Protein AF-A0A915HGI7-F1 (afdb_monomer_lite)

pLDDT: mean 78.67, std 19.76, range [30.64, 96.06]

Radius of gyration: 21.3 Å; chains: 1; bounding box: 48×58×51 Å

InterPro domains:
  IPR001873 Epithelial sodium channel [PF00858] (48-175)
  IPR001873 Epithelial sodium channel [PR01078] (75-86)
  IPR001873 Epithelial sodium channel [PR01078] (90-106)
  IPR001873 Epithelial sodium channel [PR01078] (120-138)
  IPR001873 Epithelial sodium channel [PR01078] (144-162)
  IPR001873 Epithelial sodium channel [PTHR11690] (51-175)

Structure (mmCIF, N/CA/C/O backbone):
data_AF-A0A915HGI7-F1
#
_entry.id   AF-A0A915HGI7-F1
#
loop_
_atom_site.group_PDB
_atom_site.id
_atom_site.type_symbol
_atom_site.label_atom_id
_atom_site.label_alt_id
_atom_site.label_comp_id
_atom_site.label_asym_id
_atom_site.label_entity_id
_atom_site.label_seq_id
_atom_site.pdbx_PDB_ins_code
_atom_site.Cartn_x
_atom_site.Cartn_y
_atom_site.Cartn_z
_atom_site.occupancy
_atom_site.B_iso_or_equiv
_atom_site.auth_seq_id
_atom_site.auth_comp_id
_atom_site.auth_asym_id
_atom_site.auth_atom_id
_atom_site.pdbx_PDB_model_num
ATOM 1 N N . MET A 1 1 ? -18.398 -41.922 0.475 1.00 33.34 1 MET A N 1
ATOM 2 C CA . MET A 1 1 ? -18.971 -42.482 1.714 1.00 33.34 1 MET A CA 1
ATOM 3 C C . MET A 1 1 ? -18.167 -41.907 2.868 1.00 33.34 1 MET A C 1
ATOM 5 O O . MET A 1 1 ? -17.116 -42.430 3.194 1.00 33.34 1 MET A O 1
ATOM 9 N N . PHE A 1 2 ? -18.605 -40.757 3.376 1.00 31.16 2 PHE A N 1
ATOM 10 C CA . PHE A 1 2 ? -18.100 -40.127 4.597 1.00 31.16 2 PHE A CA 1
ATOM 11 C C . PHE A 1 2 ? -19.274 -40.114 5.582 1.00 31.16 2 PHE A C 1
ATOM 13 O O . PHE A 1 2 ? -20.405 -39.899 5.130 1.00 31.16 2 PHE A O 1
ATOM 20 N N . PRO A 1 3 ? -19.068 -40.428 6.869 1.00 32.12 3 PRO A N 1
ATOM 21 C CA . PRO A 1 3 ? -20.172 -40.569 7.800 1.00 32.12 3 PRO A CA 1
ATOM 22 C C . PRO A 1 3 ? -20.743 -39.192 8.149 1.00 32.12 3 PRO A C 1
ATOM 24 O O . PRO A 1 3 ? -20.013 -38.258 8.466 1.00 32.12 3 PRO A O 1
ATOM 27 N N . SER A 1 4 ? -22.069 -39.097 8.071 1.00 30.64 4 SER A N 1
ATOM 28 C CA . SER A 1 4 ? -22.864 -38.012 8.636 1.00 30.64 4 SER A CA 1
ATOM 29 C C . SER A 1 4 ? -23.003 -38.257 10.137 1.00 30.64 4 SER A C 1
ATOM 31 O O . SER A 1 4 ? -23.626 -39.234 10.554 1.00 30.64 4 SER A O 1
ATOM 33 N N . THR A 1 5 ? -22.418 -37.380 10.944 1.00 32.59 5 THR A N 1
ATOM 34 C CA . THR A 1 5 ? -22.819 -37.177 12.338 1.00 32.59 5 THR A CA 1
ATOM 35 C C . THR A 1 5 ? -23.374 -35.767 12.440 1.00 32.59 5 THR A C 1
ATOM 37 O O . THR A 1 5 ? -22.635 -34.795 12.294 1.00 32.59 5 THR A O 1
ATOM 40 N N . ALA A 1 6 ? -24.688 -35.671 12.637 1.00 31.48 6 ALA A N 1
ATOM 41 C CA . ALA A 1 6 ? -25.374 -34.427 12.939 1.00 31.48 6 ALA A CA 1
ATOM 42 C C . ALA A 1 6 ? -24.855 -33.884 14.278 1.00 31.48 6 ALA A C 1
ATOM 44 O O . ALA A 1 6 ? -24.960 -34.557 15.302 1.00 31.48 6 ALA A O 1
ATOM 45 N N . VAL A 1 7 ? -24.280 -32.683 14.252 1.00 35.81 7 VAL A N 1
ATOM 46 C CA . VAL A 1 7 ? -24.006 -31.889 15.451 1.00 35.81 7 VAL A CA 1
ATOM 47 C C . VAL A 1 7 ? -25.157 -30.900 15.568 1.00 35.81 7 VAL A C 1
ATOM 49 O O . VAL A 1 7 ? -25.410 -30.127 14.644 1.00 35.81 7 VAL A O 1
ATOM 52 N N . GLU A 1 8 ? -25.897 -30.990 16.670 1.00 33.72 8 GLU A N 1
ATOM 53 C CA . GLU A 1 8 ? -26.970 -30.064 17.024 1.00 33.72 8 GLU A CA 1
ATOM 54 C C . GLU A 1 8 ? -26.457 -28.620 16.978 1.00 33.72 8 GLU A C 1
ATOM 56 O O . GLU A 1 8 ? -25.427 -28.281 17.563 1.00 33.72 8 GLU A O 1
ATOM 61 N N . GLY A 1 9 ? -27.178 -27.773 16.242 1.00 33.94 9 GLY A N 1
ATOM 62 C CA . GLY A 1 9 ? -26.876 -26.357 16.118 1.00 33.94 9 GLY A CA 1
ATOM 63 C C . GLY A 1 9 ? -27.063 -25.652 17.454 1.00 33.94 9 GLY A C 1
ATOM 64 O O . GLY A 1 9 ? -28.187 -25.370 17.861 1.00 33.94 9 GLY A O 1
ATOM 65 N N . LYS A 1 10 ? -25.951 -25.331 18.111 1.00 32.53 10 LYS A N 1
ATOM 66 C CA . LYS A 1 10 ? -25.910 -24.307 19.148 1.00 32.53 10 LYS A CA 1
ATOM 67 C C . LYS A 1 10 ? -25.678 -22.974 18.440 1.00 32.53 10 LYS A C 1
ATOM 69 O O . LYS A 1 10 ? -24.650 -22.793 17.790 1.00 32.53 10 LYS A O 1
ATOM 74 N N . SER A 1 11 ? -26.654 -22.071 18.499 1.00 32.75 11 SER A N 1
ATOM 75 C CA . SER A 1 11 ? -26.486 -20.698 18.032 1.00 32.75 11 SER A CA 1
ATOM 76 C C . SER A 1 11 ? -25.331 -20.058 18.798 1.00 32.75 11 SER A C 1
ATOM 78 O O . SER A 1 11 ? -25.431 -19.834 20.001 1.00 32.75 11 SER A O 1
ATOM 80 N N . LEU A 1 12 ? -24.238 -19.750 18.104 1.00 34.69 12 LEU A N 1
ATOM 81 C CA . LEU A 1 12 ? -23.117 -18.954 18.617 1.00 34.69 12 LEU A CA 1
ATOM 82 C C . LEU A 1 12 ? -23.489 -17.457 18.691 1.00 34.69 12 LEU A C 1
ATOM 84 O O . LEU A 1 12 ? -22.714 -16.600 18.288 1.00 34.69 12 LEU A O 1
ATOM 88 N N . LEU A 1 13 ? -24.706 -17.148 19.148 1.00 40.31 13 LEU A N 1
ATOM 89 C CA . LEU A 1 13 ? -25.205 -15.781 19.332 1.00 40.31 13 LEU A CA 1
ATOM 90 C C . LEU A 1 13 ? -25.264 -15.352 20.805 1.00 40.31 13 LEU A C 1
ATOM 92 O O . LEU A 1 13 ? -25.665 -14.226 21.070 1.00 40.31 13 LEU A O 1
ATOM 96 N N . ASP A 1 14 ? -24.816 -16.194 21.742 1.00 34.31 14 ASP A N 1
ATOM 97 C CA . ASP A 1 14 ? -24.954 -15.927 23.182 1.00 34.31 14 ASP A CA 1
ATOM 98 C C . ASP A 1 14 ? -23.631 -15.957 23.973 1.00 34.31 14 ASP A C 1
ATOM 100 O O . ASP A 1 14 ? -23.668 -15.976 25.200 1.00 34.31 14 ASP A O 1
ATOM 104 N N . ASP A 1 15 ? -22.465 -15.912 23.316 1.00 31.64 15 ASP A N 1
ATOM 105 C CA . ASP A 1 15 ? -21.172 -15.852 24.015 1.00 31.64 15 ASP A CA 1
ATOM 106 C C . ASP A 1 15 ? -20.488 -14.480 23.813 1.00 31.64 15 ASP A C 1
ATOM 108 O O . ASP A 1 15 ? -19.810 -14.212 22.826 1.00 31.64 15 ASP A O 1
ATOM 112 N N . GLU A 1 16 ? -20.738 -13.595 24.784 1.00 35.09 16 GLU A N 1
ATOM 113 C CA . GLU A 1 16 ? -19.860 -12.523 25.291 1.00 35.09 16 GLU A CA 1
ATOM 114 C C . GLU A 1 16 ? -19.071 -11.632 24.301 1.00 35.09 16 GLU A C 1
ATOM 116 O O . GLU A 1 16 ? -17.884 -11.370 24.493 1.00 35.09 16 GLU A O 1
ATOM 121 N N . ILE A 1 17 ? -19.744 -10.999 23.337 1.00 34.91 17 ILE A N 1
ATOM 122 C CA . ILE A 1 17 ? -19.340 -9.650 22.894 1.00 34.91 17 ILE A CA 1
ATOM 123 C C . ILE A 1 17 ? -20.422 -8.685 23.362 1.00 34.91 17 ILE A C 1
ATOM 125 O O . ILE A 1 17 ? -21.506 -8.574 22.790 1.00 34.91 17 ILE A O 1
ATOM 129 N N . GLY A 1 18 ? -20.152 -8.035 24.492 1.00 31.02 18 GLY A N 1
ATOM 130 C CA . GLY A 1 18 ? -21.080 -7.131 25.148 1.00 31.02 18 GLY A CA 1
ATOM 131 C C . GLY A 1 18 ? -21.454 -5.931 24.278 1.00 31.02 18 GLY A C 1
ATOM 132 O O . GLY A 1 18 ? -20.799 -4.898 24.331 1.00 31.02 18 GLY A O 1
ATOM 133 N N . PHE A 1 19 ? -22.612 -6.007 23.620 1.00 37.03 19 PHE A N 1
ATOM 134 C CA . PHE A 1 19 ? -23.400 -4.828 23.228 1.00 37.03 19 PHE A CA 1
ATOM 135 C C . PHE A 1 19 ? -23.956 -4.064 24.451 1.00 37.03 19 PHE A C 1
ATOM 137 O O . PHE A 1 19 ? -24.513 -2.972 24.334 1.00 37.03 19 PHE A O 1
ATOM 144 N N . ALA A 1 20 ? -23.774 -4.601 25.662 1.00 33.81 20 ALA A N 1
ATOM 145 C CA . ALA A 1 20 ? -24.171 -3.991 26.923 1.00 33.81 20 ALA A CA 1
ATOM 146 C C . ALA A 1 20 ? -23.139 -2.964 27.426 1.00 33.81 20 ALA A C 1
ATOM 148 O O . ALA A 1 20 ? -22.499 -3.171 28.455 1.00 33.81 20 ALA A O 1
ATOM 149 N N . LYS A 1 21 ? -22.985 -1.860 26.687 1.00 41.94 21 LYS A N 1
ATOM 150 C CA . LYS A 1 21 ? -22.637 -0.508 27.174 1.00 41.94 21 LYS A CA 1
ATOM 151 C C . LYS A 1 21 ? -22.482 0.411 25.962 1.00 41.94 21 LYS A C 1
ATOM 153 O O . LYS A 1 21 ? -21.380 0.843 25.632 1.00 41.94 21 LYS A O 1
ATOM 158 N N . LEU A 1 22 ? -23.603 0.759 25.325 1.00 43.03 22 LEU A N 1
ATOM 159 C CA . LEU A 1 22 ? -23.618 2.016 24.580 1.00 43.03 22 LEU A CA 1
ATOM 160 C C . LEU A 1 22 ? -23.187 3.133 25.552 1.00 43.03 22 LEU A C 1
ATOM 162 O O . LEU A 1 22 ? -23.681 3.169 26.688 1.00 43.03 22 LEU A O 1
ATOM 166 N N . PRO A 1 23 ? -22.245 4.010 25.169 1.00 53.62 23 PRO A N 1
ATOM 167 C CA . PRO A 1 23 ? -21.880 5.147 25.999 1.00 53.62 23 PRO A CA 1
ATOM 168 C C . PRO A 1 23 ? -23.127 6.001 26.266 1.00 53.62 23 PRO A C 1
ATOM 170 O O . PRO A 1 23 ? -23.910 6.289 25.365 1.00 53.62 23 PRO A O 1
ATOM 173 N N . THR A 1 24 ? -23.345 6.381 27.527 1.00 55.84 24 THR A N 1
ATOM 174 C CA . THR A 1 24 ? -24.435 7.284 27.913 1.00 55.84 24 THR A CA 1
ATOM 175 C C . THR A 1 24 ? -24.294 8.621 27.179 1.00 55.84 24 THR A C 1
ATOM 177 O O . THR A 1 24 ? -23.173 9.067 26.939 1.00 55.84 24 THR A O 1
ATOM 180 N N . ALA A 1 25 ? -25.409 9.298 26.879 1.00 54.16 25 ALA A N 1
ATOM 181 C CA . ALA A 1 25 ? -25.425 10.584 26.160 1.00 54.16 25 ALA A CA 1
ATOM 182 C C . ALA A 1 25 ? -24.471 11.647 26.756 1.00 54.16 25 ALA A C 1
ATOM 184 O O . ALA A 1 25 ? -23.897 12.460 26.036 1.00 54.16 25 ALA A O 1
ATOM 185 N N . GLU A 1 26 ? -24.239 11.593 28.069 1.00 52.41 26 GLU A N 1
ATOM 186 C CA . GLU A 1 26 ? -23.288 12.442 28.795 1.00 52.41 26 GLU A CA 1
ATOM 187 C C . GLU A 1 26 ? -21.814 12.127 28.458 1.00 52.41 26 GLU A C 1
ATOM 189 O O . GLU A 1 26 ? -21.014 13.035 28.252 1.00 52.41 26 GLU A O 1
ATOM 194 N N . LYS A 1 27 ? -21.458 10.842 28.308 1.00 58.19 27 LYS A N 1
ATOM 195 C CA . LYS A 1 27 ? -20.116 10.398 27.881 1.00 58.19 27 LYS A CA 1
ATOM 196 C C . LYS A 1 27 ? -19.859 10.652 26.395 1.00 58.19 27 LYS A C 1
ATOM 198 O O . LYS A 1 27 ? -18.717 10.889 26.019 1.00 58.19 27 LYS A O 1
ATOM 203 N N . LEU A 1 28 ? -20.906 10.625 25.572 1.00 55.38 28 LEU A N 1
ATOM 204 C CA . LEU A 1 28 ? -20.846 10.990 24.154 1.00 55.38 28 LEU A CA 1
ATOM 205 C C . LEU A 1 28 ? -20.591 12.492 23.968 1.00 55.38 28 LEU A C 1
ATOM 207 O O . LEU A 1 28 ? -19.722 12.867 23.186 1.00 55.38 28 LEU A O 1
ATOM 211 N N . GLY A 1 29 ? -21.240 13.339 24.776 1.00 58.25 29 GLY A N 1
ATOM 212 C CA . GLY A 1 29 ? -20.978 14.782 24.785 1.00 58.25 29 GLY A CA 1
ATOM 213 C C . GLY A 1 29 ? -19.533 15.140 25.165 1.00 58.25 29 GLY A C 1
ATOM 214 O O . GLY A 1 29 ? -18.967 16.077 24.611 1.00 58.25 29 GLY A O 1
ATOM 215 N N . MET A 1 30 ? -18.888 14.360 26.042 1.00 57.31 30 MET A N 1
ATOM 216 C CA . MET A 1 30 ? -17.461 14.525 26.372 1.00 57.31 30 MET A CA 1
ATOM 217 C C . MET A 1 30 ? -16.505 14.101 25.243 1.00 57.31 30 MET A C 1
ATOM 219 O O . MET A 1 30 ? -15.358 14.539 25.226 1.00 57.31 30 MET A O 1
ATOM 223 N N . LEU A 1 31 ? -16.964 13.256 24.315 1.00 59.44 31 LEU A N 1
ATOM 224 C CA . LEU A 1 31 ? -16.224 12.823 23.124 1.00 59.44 31 LEU A CA 1
ATOM 225 C C . LEU A 1 31 ? -16.491 13.728 21.907 1.00 59.44 31 LEU A C 1
ATOM 227 O O . LEU A 1 31 ? -16.013 13.425 20.817 1.00 59.44 31 LEU A O 1
ATOM 231 N N . GLY A 1 32 ? -17.248 14.821 22.077 1.00 61.91 32 GLY A N 1
ATOM 232 C CA . GLY A 1 32 ? -17.626 15.732 20.993 1.00 61.91 32 GLY A CA 1
ATOM 233 C C . GLY A 1 32 ? -18.710 15.185 20.062 1.00 61.91 32 GLY A C 1
ATOM 234 O O . GLY A 1 32 ? -18.911 15.742 18.988 1.00 61.91 32 GLY A O 1
ATOM 235 N N . VAL A 1 33 ? -19.401 14.110 20.458 1.00 64.69 33 VAL A N 1
ATOM 236 C CA . VAL A 1 33 ? -20.461 13.505 19.645 1.00 64.69 33 VAL A CA 1
ATOM 237 C C . VAL A 1 33 ? -21.760 14.287 19.824 1.00 64.69 33 VAL A C 1
ATOM 239 O O . VAL A 1 33 ? -22.249 14.427 20.950 1.00 64.69 33 VAL A O 1
ATOM 242 N N . ASP A 1 34 ? -22.321 14.789 18.722 1.00 65.94 34 ASP A N 1
ATOM 243 C CA . ASP A 1 34 ? -23.593 15.517 18.727 1.00 65.94 34 ASP A CA 1
ATOM 244 C C . ASP A 1 34 ? -24.733 14.577 19.165 1.00 65.94 34 ASP A C 1
ATOM 246 O O . ASP A 1 34 ? -24.950 13.509 18.593 1.00 65.94 34 ASP A O 1
ATOM 250 N N . GLN A 1 35 ? -25.471 14.952 20.211 1.00 66.38 35 GLN A N 1
ATOM 251 C CA . GLN A 1 35 ? -26.565 14.129 20.734 1.00 66.38 35 GLN A CA 1
ATOM 252 C C . GLN A 1 35 ? -27.733 14.018 19.748 1.00 66.38 35 GLN A C 1
ATOM 254 O O . GLN A 1 35 ? -28.471 13.031 19.795 1.00 66.38 35 GLN A O 1
ATOM 259 N N . ASP A 1 36 ? -27.892 14.984 18.840 1.00 65.50 36 ASP A N 1
ATOM 260 C CA . ASP A 1 36 ? -28.881 14.896 17.769 1.00 65.50 36 ASP A CA 1
ATOM 261 C C . ASP A 1 36 ? -28.447 13.933 16.655 1.00 65.50 36 ASP A C 1
ATOM 263 O O . ASP A 1 36 ? -29.312 13.317 16.027 1.00 65.50 36 ASP A O 1
ATOM 267 N N . ALA A 1 37 ? -27.140 13.681 16.506 1.00 61.94 37 ALA A N 1
ATOM 268 C CA . ALA A 1 37 ? -26.614 12.645 15.620 1.00 61.94 37 ALA A CA 1
ATOM 269 C C . ALA A 1 37 ? -26.954 11.224 16.102 1.00 61.94 37 ALA A C 1
ATOM 271 O O . ALA A 1 37 ? -27.031 10.309 15.296 1.00 61.94 37 ALA A O 1
ATOM 272 N N . LEU A 1 38 ? -27.270 11.014 17.387 1.00 66.62 38 LEU A N 1
ATOM 273 C CA . LEU A 1 38 ? -27.674 9.697 17.911 1.00 66.62 38 LEU A CA 1
ATOM 274 C C . LEU A 1 38 ? -29.000 9.183 17.313 1.00 66.62 38 LEU A C 1
ATOM 276 O O . LEU A 1 38 ? -29.298 7.992 17.389 1.00 66.62 38 LEU A O 1
ATOM 280 N N . LYS A 1 39 ? -29.815 10.078 16.740 1.00 74.38 39 LYS A N 1
ATOM 281 C CA . LYS A 1 39 ? -31.097 9.737 16.100 1.00 74.38 39 LYS A CA 1
ATOM 282 C C . LYS A 1 39 ? -30.930 9.280 14.649 1.00 74.38 39 LYS A C 1
ATOM 284 O O . LYS A 1 39 ? -31.866 8.699 14.103 1.00 74.38 39 LYS A O 1
ATOM 289 N N . ASP A 1 40 ? -29.768 9.528 14.048 1.00 77.38 40 ASP A N 1
ATOM 290 C CA . ASP A 1 40 ? -29.433 9.160 12.676 1.00 77.38 40 ASP A CA 1
ATOM 291 C C . ASP A 1 40 ? -28.143 8.319 12.672 1.00 77.38 40 ASP A C 1
ATOM 293 O O . ASP A 1 40 ? -27.060 8.852 12.920 1.00 77.38 40 ASP A O 1
ATOM 297 N N . PRO A 1 41 ? -28.221 7.010 12.372 1.00 71.38 41 PRO A N 1
ATOM 298 C CA . PRO A 1 41 ? -27.052 6.137 12.337 1.00 71.38 41 PRO A CA 1
ATOM 299 C C . PRO A 1 41 ? -25.904 6.666 11.467 1.00 71.38 41 PRO A C 1
ATOM 301 O O . PRO A 1 41 ? -24.751 6.443 11.817 1.00 71.38 41 PRO A O 1
ATOM 304 N N . MET A 1 42 ? -26.207 7.388 10.381 1.00 71.06 42 MET A N 1
ATOM 305 C CA . MET A 1 42 ? -25.203 7.949 9.473 1.00 71.06 42 MET A CA 1
ATOM 306 C C . MET A 1 42 ? -24.512 9.186 10.065 1.00 71.06 42 MET A C 1
ATOM 308 O O . MET A 1 42 ? -23.303 9.352 9.932 1.00 71.06 42 MET A O 1
ATOM 312 N N . ALA A 1 43 ? -25.261 10.043 10.763 1.00 78.31 43 ALA A N 1
ATOM 313 C CA . ALA A 1 43 ? -24.686 11.191 11.464 1.00 78.31 43 ALA A CA 1
ATOM 314 C C . ALA A 1 43 ? -23.853 10.750 12.681 1.00 78.31 43 ALA A C 1
ATOM 316 O O . ALA A 1 43 ? -22.851 11.376 13.037 1.00 78.31 43 ALA A O 1
ATOM 317 N N . LEU A 1 44 ? -24.262 9.660 13.337 1.00 76.38 44 LEU A N 1
ATOM 318 C CA . LEU A 1 44 ? -23.524 9.087 14.455 1.00 76.38 44 LEU A CA 1
ATOM 319 C C . LEU A 1 44 ? -22.175 8.521 14.002 1.00 76.38 44 LEU A C 1
ATOM 321 O O . LEU A 1 44 ? -21.160 8.818 14.633 1.00 76.38 44 LEU A O 1
ATOM 325 N N . THR A 1 45 ? -22.140 7.740 12.914 1.00 73.12 45 THR A N 1
ATOM 326 C CA . THR A 1 45 ? -20.882 7.188 12.383 1.00 73.12 45 THR A CA 1
ATOM 327 C C . THR A 1 45 ? -19.939 8.296 11.933 1.00 73.12 45 THR A C 1
ATOM 329 O O . THR A 1 45 ? -18.761 8.244 12.286 1.00 73.12 45 THR A O 1
ATOM 332 N N . SER A 1 46 ? -20.441 9.341 11.261 1.00 77.19 46 SER A N 1
ATOM 333 C CA . SER A 1 46 ? -19.613 10.483 10.854 1.00 77.19 46 SER A CA 1
ATOM 334 C C . SER A 1 46 ? -19.038 11.236 12.056 1.00 77.19 46 SER A C 1
ATOM 336 O O . SER A 1 46 ? -17.846 11.521 12.099 1.00 77.19 46 SER A O 1
ATOM 338 N N . SER A 1 47 ? -19.848 11.486 13.087 1.00 78.94 47 SER A N 1
ATOM 339 C CA . SER A 1 47 ? -19.380 12.169 14.295 1.00 78.94 47 SER A CA 1
ATOM 340 C C . SER A 1 47 ? -18.332 11.349 15.063 1.00 78.94 47 SER A C 1
ATOM 342 O O . SER A 1 47 ? -17.343 11.900 15.545 1.00 78.94 47 SER A O 1
ATOM 344 N N . MET A 1 48 ? -18.496 10.024 15.140 1.00 77.56 48 MET A N 1
ATOM 345 C CA . MET A 1 48 ? -17.497 9.138 15.748 1.00 77.56 48 MET A CA 1
ATOM 346 C C . MET A 1 48 ? -16.195 9.088 14.935 1.00 77.56 48 MET A C 1
ATOM 348 O O . MET A 1 48 ? -15.113 9.070 15.528 1.00 77.56 48 MET A O 1
ATOM 352 N N . GLN A 1 49 ? -16.292 9.102 13.601 1.00 78.88 49 GLN A N 1
ATOM 353 C CA . GLN A 1 49 ? -15.148 9.178 12.691 1.00 78.88 49 GLN A CA 1
ATOM 354 C C . GLN A 1 49 ? -14.325 10.447 12.953 1.00 78.88 49 GLN A C 1
ATOM 356 O O . GLN A 1 49 ? -13.105 10.371 13.116 1.00 78.88 49 GLN A O 1
ATOM 361 N N . ASP A 1 50 ? -14.993 11.598 13.055 1.00 80.38 50 ASP A N 1
ATOM 362 C CA . ASP A 1 50 ? -14.348 12.895 13.259 1.00 80.38 50 ASP A CA 1
ATOM 363 C C . ASP A 1 50 ? -13.604 12.941 14.599 1.00 80.38 50 ASP A C 1
ATOM 365 O O . ASP A 1 50 ? -12.413 13.272 14.641 1.00 80.38 50 ASP A O 1
ATOM 369 N N . SER A 1 51 ? -14.253 12.521 15.688 1.00 82.31 51 SER A N 1
ATOM 370 C CA . SER A 1 51 ? -13.626 12.469 17.013 1.00 82.31 51 SER A CA 1
ATOM 371 C C . SER A 1 51 ? -12.432 11.512 17.060 1.00 82.31 51 SER A C 1
ATOM 373 O O . SER A 1 51 ? -11.394 11.843 17.641 1.00 82.31 51 SER A O 1
ATOM 375 N N . LEU A 1 52 ? -12.539 10.338 16.428 1.00 81.44 52 LEU A N 1
ATOM 376 C CA . LEU A 1 52 ? -11.430 9.387 16.347 1.00 81.44 52 LEU A CA 1
ATOM 377 C C . LEU A 1 52 ? -10.256 9.969 15.552 1.00 81.44 52 LEU A C 1
ATOM 379 O O . LEU A 1 52 ? -9.107 9.859 15.986 1.00 81.44 52 LEU A O 1
ATOM 383 N N . SER A 1 53 ? -10.541 10.633 14.431 1.00 81.12 53 SER A N 1
ATOM 384 C CA . SER A 1 53 ? -9.522 11.262 13.589 1.00 81.12 53 SER A CA 1
ATOM 385 C C . SER A 1 53 ? -8.737 12.335 14.348 1.00 81.12 53 SER A C 1
ATOM 387 O O . SER A 1 53 ? -7.515 12.429 14.213 1.00 81.12 53 SER A O 1
ATOM 389 N N . PHE A 1 54 ? -9.414 13.118 15.192 1.00 83.56 54 PHE A N 1
ATOM 390 C CA . PHE A 1 54 ? -8.786 14.144 16.017 1.00 83.56 54 PHE A CA 1
ATOM 391 C C . PHE A 1 54 ? -7.841 13.526 17.054 1.00 83.56 54 PHE A C 1
ATOM 393 O O . PHE A 1 54 ? -6.706 13.978 17.213 1.00 83.56 54 PHE A O 1
ATOM 400 N N . ILE A 1 55 ? -8.270 12.446 17.717 1.00 84.25 55 ILE A N 1
ATOM 401 C CA . ILE A 1 55 ? -7.431 11.724 18.682 1.00 84.25 55 ILE A CA 1
ATOM 402 C C . ILE A 1 55 ? -6.206 11.138 17.980 1.00 84.25 55 ILE A C 1
ATOM 404 O O . ILE A 1 55 ? -5.089 11.330 18.460 1.00 84.25 55 ILE A O 1
ATOM 408 N N . MET A 1 56 ? -6.388 10.478 16.832 1.00 83.62 56 MET A N 1
ATOM 409 C CA . MET A 1 56 ? -5.282 9.876 16.085 1.00 83.62 56 MET A CA 1
ATOM 410 C C . MET A 1 56 ? -4.237 10.913 15.665 1.00 83.62 56 MET A C 1
ATOM 412 O O . MET A 1 56 ? -3.047 10.644 15.781 1.00 83.62 56 MET A O 1
ATOM 416 N N . GLN A 1 57 ? -4.646 12.119 15.265 1.00 82.94 57 GLN A N 1
ATOM 417 C CA . GLN A 1 57 ? -3.716 13.201 14.912 1.00 82.94 57 GLN A CA 1
ATOM 418 C C . GLN A 1 57 ? -2.856 13.701 16.086 1.00 82.94 57 GLN A C 1
ATOM 420 O O . GLN A 1 57 ? -1.793 14.273 15.860 1.00 82.94 57 GLN A O 1
ATOM 425 N N . SER A 1 58 ? -3.292 13.488 17.331 1.00 86.44 58 SER A N 1
ATOM 426 C CA . SER A 1 58 ? -2.532 13.857 18.536 1.00 86.44 58 SER A CA 1
ATOM 427 C C . SER A 1 58 ? -1.498 12.808 18.970 1.00 86.44 58 SER A C 1
ATOM 429 O O . SER A 1 58 ? -0.706 13.063 19.879 1.00 86.44 58 SER A O 1
ATOM 431 N N . LEU A 1 59 ? -1.502 11.626 18.345 1.00 87.81 59 LEU A N 1
ATOM 432 C CA . LEU A 1 59 ? -0.612 10.519 18.683 1.00 87.81 59 LEU A CA 1
ATOM 433 C C . LEU A 1 59 ? 0.681 10.558 17.864 1.00 87.81 59 LEU A C 1
ATOM 435 O O . LEU A 1 59 ? 0.756 11.127 16.780 1.00 87.81 59 LEU A O 1
ATOM 439 N N . ASN A 1 60 ? 1.714 9.898 18.386 1.00 89.81 60 ASN A N 1
ATOM 440 C CA . ASN A 1 60 ? 3.005 9.813 17.714 1.00 89.81 60 ASN A CA 1
ATOM 441 C C . ASN A 1 60 ? 2.937 8.928 16.462 1.00 89.81 60 ASN A C 1
ATOM 443 O O . ASN A 1 60 ? 2.534 7.766 16.534 1.00 89.81 60 ASN A O 1
ATOM 447 N N . ASP A 1 61 ? 3.488 9.423 15.354 1.00 87.19 61 ASP A N 1
ATOM 448 C CA . ASP A 1 61 ? 3.547 8.716 14.068 1.00 87.19 61 ASP A CA 1
ATOM 449 C C . ASP A 1 61 ? 4.181 7.322 14.147 1.00 87.19 61 ASP A C 1
ATOM 451 O O . ASP A 1 61 ? 3.721 6.394 13.480 1.00 87.19 61 ASP A O 1
ATOM 455 N N . SER A 1 62 ? 5.216 7.145 14.976 1.00 89.12 62 SER A N 1
ATOM 456 C CA . SER A 1 62 ? 5.858 5.837 15.171 1.00 89.12 62 SER A CA 1
ATOM 457 C C . SER A 1 62 ? 4.907 4.821 15.794 1.00 89.12 62 SER A C 1
ATOM 459 O O . SER A 1 62 ? 4.892 3.669 15.375 1.00 89.12 62 SER A O 1
ATOM 461 N N . PHE A 1 63 ? 4.118 5.250 16.780 1.00 90.75 63 PHE A N 1
ATOM 462 C CA . PHE A 1 63 ? 3.162 4.385 17.461 1.00 90.75 63 PHE A CA 1
ATOM 463 C C . PHE A 1 63 ? 2.008 4.023 16.524 1.00 90.75 63 PHE A C 1
ATOM 465 O O . PHE A 1 63 ? 1.684 2.851 16.370 1.00 90.75 63 PHE A O 1
ATOM 472 N N . LEU A 1 64 ? 1.461 5.014 15.811 1.00 90.19 64 LEU A N 1
ATOM 473 C CA . LEU A 1 64 ? 0.425 4.792 14.797 1.00 90.19 64 LEU A CA 1
ATOM 474 C C . LEU A 1 64 ? 0.887 3.824 13.699 1.00 90.19 64 LEU A C 1
ATOM 476 O O . LEU A 1 64 ? 0.126 2.967 13.261 1.00 90.19 64 LEU A O 1
ATOM 480 N N . SER A 1 65 ? 2.150 3.927 13.286 1.00 91.00 65 SER A N 1
ATOM 481 C CA . SER A 1 65 ? 2.729 3.035 12.278 1.00 91.00 65 SER A CA 1
ATOM 482 C C . SER A 1 65 ? 2.884 1.589 12.765 1.00 91.00 65 SER A C 1
ATOM 484 O O . SER A 1 65 ? 2.911 0.664 11.949 1.00 91.00 65 SER A O 1
ATOM 486 N N . GLU A 1 66 ? 3.038 1.391 14.073 1.00 92.06 66 GLU A N 1
ATOM 487 C CA . GLU A 1 66 ? 3.175 0.079 14.707 1.00 92.06 66 GLU A CA 1
ATOM 488 C C . GLU A 1 66 ? 1.821 -0.614 14.869 1.00 92.06 66 GLU A C 1
ATOM 490 O O . GLU A 1 66 ? 1.709 -1.798 14.568 1.00 92.06 66 GLU A O 1
ATOM 495 N N . ILE A 1 67 ? 0.790 0.130 15.277 1.00 89.94 67 ILE A N 1
ATOM 496 C CA . ILE A 1 67 ? -0.564 -0.416 15.458 1.00 89.94 67 ILE A CA 1
ATOM 497 C C . ILE A 1 67 ? -1.361 -0.510 14.153 1.00 89.94 67 ILE A C 1
ATOM 499 O O . ILE A 1 67 ? -2.348 -1.233 14.093 1.00 89.94 67 ILE A O 1
ATOM 503 N N . GLY A 1 68 ? -0.975 0.251 13.126 1.00 90.62 68 GLY A N 1
ATOM 504 C CA . GLY A 1 68 ? -1.630 0.215 11.825 1.00 90.62 68 GLY A CA 1
ATOM 505 C C .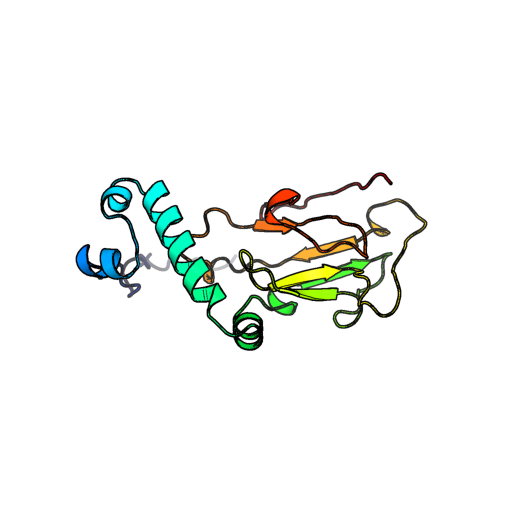 GLY A 1 68 ? -1.369 -1.089 11.073 1.00 90.62 68 GLY A C 1
ATOM 506 O O . GLY A 1 68 ? -0.454 -1.847 11.400 1.00 90.62 68 GLY A O 1
ATOM 507 N N . GLU A 1 69 ? -2.134 -1.302 10.004 1.00 92.12 69 GLU A N 1
ATOM 508 C CA . GLU A 1 69 ? -2.031 -2.502 9.173 1.00 92.12 69 GLU A CA 1
ATOM 509 C C . GLU A 1 69 ? -0.596 -2.731 8.676 1.00 92.12 69 GLU A C 1
ATOM 511 O O . GLU A 1 69 ? 0.097 -1.807 8.233 1.00 92.12 69 GLU A O 1
ATOM 516 N N . GLN A 1 70 ? -0.116 -3.968 8.779 1.00 94.06 70 GLN A N 1
ATOM 517 C CA . GLN A 1 70 ? 1.259 -4.309 8.427 1.00 94.06 70 GLN A CA 1
ATOM 518 C C . GLN A 1 70 ? 1.338 -4.844 6.999 1.00 94.06 70 GLN A C 1
ATOM 520 O O . GLN A 1 70 ? 0.479 -5.592 6.543 1.00 94.06 70 GLN A O 1
ATOM 525 N N . ARG A 1 71 ? 2.440 -4.545 6.295 1.00 94.44 71 ARG A N 1
ATOM 526 C CA . ARG A 1 71 ? 2.621 -4.921 4.878 1.00 94.44 71 ARG A CA 1
ATOM 527 C C . ARG A 1 71 ? 2.359 -6.404 4.622 1.00 94.44 71 ARG A C 1
ATOM 529 O O . ARG A 1 71 ? 1.778 -6.758 3.607 1.00 94.44 71 ARG A O 1
ATOM 536 N N . LYS A 1 72 ? 2.856 -7.263 5.517 1.00 93.19 72 LYS A N 1
ATOM 537 C CA . LYS A 1 72 ? 2.764 -8.726 5.395 1.00 93.19 72 LYS A CA 1
ATOM 538 C C . LYS A 1 72 ? 1.347 -9.258 5.615 1.00 93.19 72 LYS A C 1
ATOM 540 O O . LYS A 1 72 ? 1.070 -10.359 5.160 1.00 93.19 72 LYS A O 1
ATOM 545 N N . SER A 1 73 ? 0.513 -8.508 6.328 1.00 92.69 73 SER A N 1
ATOM 546 C CA . SER A 1 73 ? -0.880 -8.861 6.591 1.00 92.69 73 SER A CA 1
ATOM 547 C C . SER A 1 73 ? -1.771 -8.447 5.415 1.00 92.69 73 SER A C 1
ATOM 549 O O . SER A 1 73 ? -2.597 -9.248 4.985 1.00 92.69 73 SER A O 1
ATOM 551 N N . LEU A 1 74 ? -1.500 -7.279 4.813 1.00 93.94 74 LEU A N 1
ATOM 552 C CA . LEU A 1 74 ? -2.247 -6.764 3.662 1.00 93.94 74 LEU A CA 1
ATOM 553 C C . LEU A 1 74 ? -1.810 -7.353 2.313 1.00 93.94 74 LEU A C 1
ATOM 555 O O . LEU A 1 74 ? -2.648 -7.713 1.491 1.00 93.94 74 LEU A O 1
ATOM 559 N N . ILE A 1 75 ? -0.504 -7.409 2.032 1.00 95.31 75 ILE A N 1
ATOM 560 C CA . ILE A 1 75 ? 0.043 -7.835 0.733 1.00 95.31 75 ILE A CA 1
ATOM 561 C C . ILE A 1 75 ? 0.528 -9.276 0.859 1.00 95.31 75 ILE A C 1
ATOM 563 O O . ILE A 1 75 ? 1.622 -9.536 1.368 1.00 95.31 75 ILE A O 1
ATOM 567 N N . PHE A 1 76 ? -0.292 -10.202 0.366 1.00 94.38 76 PHE A N 1
ATOM 568 C CA . PHE A 1 76 ? -0.013 -11.633 0.393 1.00 94.38 76 PHE A CA 1
ATOM 569 C C . PHE A 1 76 ? 1.003 -12.041 -0.680 1.00 94.38 76 PHE A C 1
ATOM 571 O O . PHE A 1 76 ? 1.947 -12.771 -0.387 1.00 94.38 76 PHE A O 1
ATOM 578 N N . ASP A 1 77 ? 0.840 -11.543 -1.910 1.00 95.00 77 ASP A N 1
ATOM 579 C CA . ASP A 1 77 ? 1.767 -11.803 -3.018 1.00 95.00 77 ASP A CA 1
ATOM 580 C C . ASP A 1 77 ? 1.913 -10.574 -3.926 1.00 95.00 77 ASP A C 1
ATOM 582 O O . ASP A 1 77 ? 0.979 -9.780 -4.065 1.00 95.00 77 ASP A O 1
ATOM 586 N N . CYS A 1 78 ? 3.088 -10.413 -4.539 1.00 95.81 78 CYS A N 1
ATOM 587 C CA . CYS A 1 78 ? 3.418 -9.301 -5.430 1.00 95.81 78 CYS A CA 1
ATOM 588 C C . CYS A 1 78 ? 4.351 -9.758 -6.550 1.00 95.81 78 CYS A C 1
ATOM 590 O O . CYS A 1 78 ? 5.449 -10.268 -6.304 1.00 95.81 78 CYS A O 1
ATOM 592 N N . LEU A 1 79 ? 3.933 -9.491 -7.785 1.00 95.94 79 LEU A N 1
ATOM 593 C CA . LEU A 1 79 ? 4.704 -9.720 -8.997 1.00 95.94 79 LEU A CA 1
ATOM 594 C C . LEU A 1 79 ? 4.756 -8.436 -9.825 1.00 95.94 79 LEU A C 1
ATOM 596 O O . LEU A 1 79 ? 3.741 -7.768 -10.015 1.00 95.94 79 LEU A O 1
ATOM 600 N N . PHE A 1 80 ? 5.929 -8.130 -10.362 1.00 95.31 80 PHE A N 1
ATOM 601 C CA . PHE A 1 80 ? 6.117 -7.100 -11.373 1.00 95.31 80 PHE A CA 1
ATOM 602 C C . PHE A 1 80 ? 7.017 -7.645 -12.476 1.00 95.31 80 PHE A C 1
ATOM 604 O O . PHE A 1 80 ? 8.068 -8.217 -12.187 1.00 95.31 80 PHE A O 1
ATOM 611 N N . ASP A 1 81 ? 6.593 -7.494 -13.730 1.00 94.81 81 ASP A N 1
ATOM 612 C CA . ASP A 1 81 ? 7.297 -8.040 -14.895 1.00 94.81 81 ASP A CA 1
ATOM 613 C C . ASP A 1 81 ? 7.673 -9.526 -14.728 1.00 94.81 81 ASP A C 1
ATOM 615 O O . ASP A 1 81 ? 8.812 -9.934 -14.933 1.00 94.81 81 ASP A O 1
ATOM 619 N N . ARG A 1 82 ? 6.707 -10.347 -14.282 1.00 94.38 82 ARG A N 1
ATOM 620 C CA . ARG A 1 82 ? 6.868 -11.792 -13.997 1.00 94.38 82 ARG A CA 1
ATOM 621 C C . ARG A 1 82 ? 7.867 -12.147 -12.885 1.00 94.38 82 ARG A C 1
ATOM 623 O O . ARG A 1 82 ? 8.149 -13.327 -12.675 1.00 94.38 82 ARG A O 1
ATOM 630 N N . HIS A 1 83 ? 8.371 -11.168 -12.139 1.00 93.88 83 HIS A N 1
ATOM 631 C CA . HIS A 1 83 ? 9.299 -11.375 -11.033 1.00 93.88 83 HIS A CA 1
ATOM 632 C C . HIS A 1 83 ? 8.672 -10.999 -9.693 1.00 93.88 83 HIS A C 1
ATOM 634 O O . HIS A 1 83 ? 7.950 -10.010 -9.590 1.00 93.88 83 HIS A O 1
ATOM 640 N N . SER A 1 84 ? 8.976 -11.770 -8.647 1.00 95.19 84 SER A N 1
ATOM 641 C CA . SER A 1 84 ? 8.565 -11.431 -7.282 1.00 95.19 84 SER A CA 1
ATOM 642 C C . SER A 1 84 ? 9.151 -10.095 -6.847 1.00 95.19 84 SER A C 1
ATOM 644 O O . SER A 1 84 ? 10.359 -9.866 -6.964 1.00 95.19 84 SER A O 1
ATOM 646 N N . CYS A 1 85 ? 8.289 -9.227 -6.324 1.00 93.31 85 CYS A N 1
ATOM 647 C CA . CYS A 1 85 ? 8.691 -7.931 -5.795 1.00 93.31 85 CYS A CA 1
ATOM 648 C C . CYS A 1 85 ? 9.621 -8.113 -4.590 1.00 93.31 85 CYS A C 1
ATOM 650 O O . CYS A 1 85 ? 9.420 -8.988 -3.741 1.00 93.31 85 CYS A O 1
ATOM 652 N N . ASN A 1 86 ? 10.620 -7.243 -4.460 1.00 90.56 86 ASN A N 1
ATOM 653 C CA . ASN A 1 86 ? 11.377 -7.142 -3.225 1.00 90.56 86 ASN A CA 1
ATOM 654 C C . ASN A 1 86 ? 10.569 -6.339 -2.204 1.00 90.56 86 ASN A C 1
ATOM 656 O O . ASN A 1 86 ? 10.507 -5.116 -2.258 1.00 90.56 86 ASN A O 1
ATOM 660 N N . ASN A 1 87 ? 9.996 -7.045 -1.242 1.00 85.56 87 ASN A N 1
ATOM 661 C CA . ASN A 1 87 ? 9.143 -6.490 -0.199 1.00 85.56 87 ASN A CA 1
ATOM 662 C C . ASN A 1 87 ? 9.715 -5.307 0.601 1.00 85.56 87 ASN A C 1
ATOM 664 O O . ASN A 1 87 ? 8.927 -4.529 1.131 1.00 85.56 87 ASN A O 1
ATOM 668 N N . ASP A 1 88 ? 11.040 -5.196 0.722 1.00 83.44 88 ASP A N 1
ATOM 669 C CA . ASP A 1 88 ? 11.690 -4.156 1.530 1.00 83.44 88 ASP A CA 1
ATOM 670 C C . ASP A 1 88 ? 12.207 -2.988 0.675 1.00 83.44 88 ASP A C 1
ATOM 672 O O . ASP A 1 88 ? 12.511 -1.921 1.204 1.00 83.44 88 ASP A O 1
ATOM 676 N N . LYS A 1 89 ? 12.341 -3.188 -0.643 1.00 86.19 89 LYS A N 1
ATOM 677 C CA . LYS A 1 89 ? 12.909 -2.193 -1.571 1.00 86.19 89 LYS A CA 1
ATOM 678 C C . LYS A 1 89 ? 11.900 -1.634 -2.557 1.00 86.19 89 LYS A C 1
ATOM 680 O O . LYS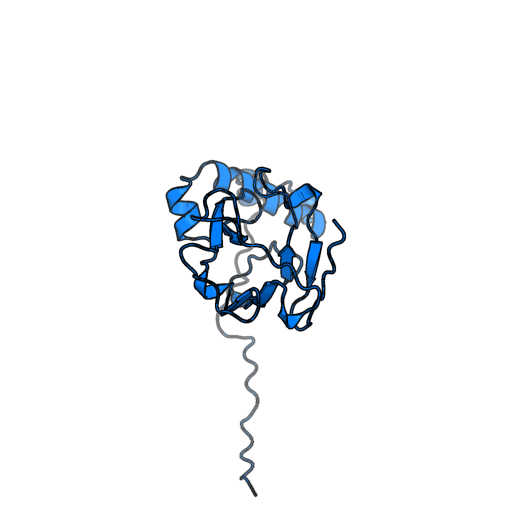 A 1 89 ? 11.998 -0.467 -2.914 1.00 86.19 89 LYS A O 1
ATOM 685 N N . ASP A 1 90 ? 10.977 -2.470 -3.014 1.00 90.56 90 ASP A N 1
ATOM 686 C CA . ASP A 1 90 ? 10.036 -2.136 -4.080 1.00 90.56 90 ASP A CA 1
ATOM 687 C C . ASP A 1 90 ? 8.718 -1.586 -3.517 1.00 90.56 90 ASP A C 1
ATOM 689 O O . ASP A 1 90 ? 7.960 -0.961 -4.254 1.00 90.56 90 ASP A O 1
ATOM 693 N N . ILE A 1 91 ? 8.446 -1.805 -2.225 1.00 92.12 91 ILE A N 1
ATOM 694 C CA . ILE A 1 91 ? 7.236 -1.362 -1.528 1.00 92.12 91 ILE A CA 1
ATOM 695 C C . ILE A 1 91 ? 7.655 -0.562 -0.29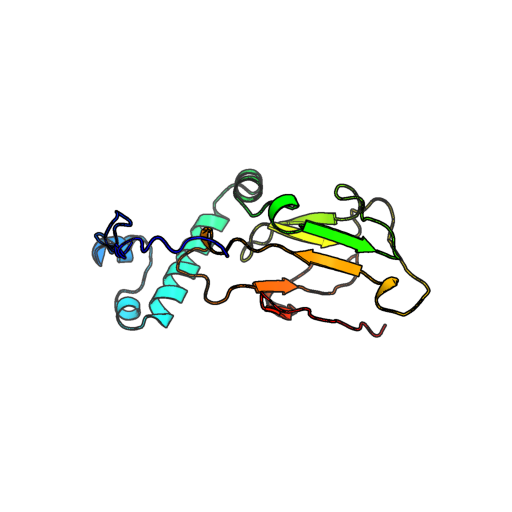9 1.00 92.12 91 ILE A C 1
ATOM 697 O O . ILE A 1 91 ? 8.298 -1.097 0.603 1.00 92.12 91 ILE A O 1
ATOM 701 N N . ILE A 1 92 ? 7.247 0.702 -0.232 1.00 90.88 92 ILE A N 1
ATOM 702 C CA . ILE A 1 92 ? 7.484 1.549 0.939 1.00 90.88 92 ILE A CA 1
ATOM 703 C C . ILE A 1 92 ? 6.190 1.776 1.714 1.00 90.88 92 ILE A C 1
ATOM 705 O O . ILE A 1 92 ? 5.104 1.824 1.135 1.00 90.88 92 ILE A O 1
ATOM 709 N N . ARG A 1 93 ? 6.307 1.953 3.031 1.00 92.25 93 ARG A N 1
ATOM 710 C CA . ARG A 1 93 ? 5.186 2.368 3.876 1.00 92.25 93 ARG A CA 1
ATOM 711 C C . ARG A 1 93 ? 5.070 3.890 3.871 1.00 92.25 93 ARG A C 1
ATOM 713 O O . ARG A 1 93 ? 6.048 4.581 4.143 1.00 92.25 93 ARG A O 1
ATOM 720 N N . ILE A 1 94 ? 3.867 4.388 3.621 1.00 90.88 94 ILE A N 1
ATOM 721 C CA . ILE A 1 94 ? 3.497 5.802 3.694 1.00 90.88 94 ILE A CA 1
ATOM 722 C C . ILE A 1 94 ? 2.387 5.922 4.727 1.00 90.88 94 ILE A C 1
ATOM 724 O O . ILE A 1 94 ? 1.417 5.171 4.683 1.00 90.88 94 ILE A O 1
ATOM 728 N N . ARG A 1 95 ? 2.523 6.853 5.668 1.00 90.31 95 ARG A N 1
ATOM 729 C CA . ARG A 1 95 ? 1.476 7.102 6.657 1.00 90.31 95 ARG A CA 1
ATOM 730 C C . ARG A 1 95 ? 0.432 8.052 6.080 1.00 90.31 95 ARG A C 1
ATOM 732 O O . ARG A 1 95 ? 0.781 9.087 5.518 1.00 90.31 95 ARG A O 1
ATOM 739 N N . ASN A 1 96 ? -0.833 7.722 6.283 1.00 90.50 96 ASN A N 1
ATOM 740 C CA . ASN A 1 96 ? -1.978 8.561 5.982 1.00 90.50 96 ASN A CA 1
ATOM 741 C C . ASN A 1 96 ? -2.809 8.764 7.263 1.00 90.50 96 ASN A C 1
ATOM 743 O O . ASN A 1 96 ? -2.951 7.850 8.073 1.00 90.50 96 ASN A O 1
ATOM 747 N N . SER A 1 97 ? -3.319 9.976 7.491 1.00 85.81 97 SER A N 1
ATOM 748 C CA . SER A 1 97 ? -4.076 10.310 8.708 1.00 85.81 97 SER A CA 1
ATOM 749 C C . SER A 1 97 ? -5.489 9.726 8.741 1.00 85.81 97 SER A C 1
ATOM 751 O O . SER A 1 97 ? -6.058 9.618 9.821 1.00 85.81 97 SER A O 1
ATOM 753 N N . VAL A 1 98 ? -6.045 9.371 7.583 1.00 84.69 98 VAL A N 1
ATOM 754 C CA . VAL A 1 98 ? -7.399 8.827 7.423 1.00 84.69 98 VAL A CA 1
ATOM 755 C C . VAL A 1 98 ? -7.364 7.301 7.315 1.00 84.69 98 VAL A C 1
ATOM 757 O O . VAL A 1 98 ? -8.116 6.613 7.996 1.00 84.69 98 VAL A O 1
ATOM 760 N N . TYR A 1 99 ? -6.464 6.766 6.489 1.00 88.75 99 TYR A N 1
ATOM 761 C CA . TYR A 1 99 ? -6.381 5.341 6.152 1.00 88.75 99 TYR A CA 1
ATOM 762 C C . TYR A 1 99 ? -5.273 4.580 6.899 1.00 88.75 99 TYR A C 1
ATOM 764 O O . TYR A 1 99 ? -5.138 3.370 6.733 1.00 88.75 99 TYR A O 1
ATOM 772 N N . GLY A 1 100 ? -4.463 5.257 7.719 1.00 90.69 100 GLY A N 1
ATOM 773 C CA . GLY A 1 100 ? -3.397 4.623 8.496 1.00 90.69 100 GLY A CA 1
ATOM 774 C C . GLY A 1 100 ? -2.169 4.261 7.656 1.00 90.69 100 GLY A C 1
ATOM 775 O O . GLY A 1 100 ? -1.561 5.121 7.019 1.00 90.69 100 GLY A O 1
ATOM 776 N N . ASN A 1 101 ? -1.750 2.995 7.698 1.00 94.38 101 ASN A N 1
ATOM 777 C CA . ASN A 1 101 ? -0.582 2.525 6.952 1.00 94.38 101 ASN A CA 1
ATOM 778 C C . ASN A 1 101 ? -0.949 2.245 5.490 1.00 94.38 101 ASN A C 1
ATOM 780 O O . ASN A 1 101 ? -1.665 1.296 5.187 1.00 94.38 101 ASN A O 1
ATOM 784 N N . CYS A 1 102 ? -0.393 3.031 4.573 1.00 94.38 102 CYS A N 1
ATOM 785 C CA . CYS A 1 102 ? -0.469 2.791 3.138 1.00 94.38 102 CYS A CA 1
ATOM 786 C C . CYS A 1 102 ? 0.840 2.182 2.624 1.00 94.38 102 CYS A C 1
ATOM 788 O O . CYS A 1 102 ? 1.915 2.407 3.184 1.00 94.38 102 CYS A O 1
ATOM 790 N N . PHE A 1 103 ? 0.764 1.449 1.515 1.00 94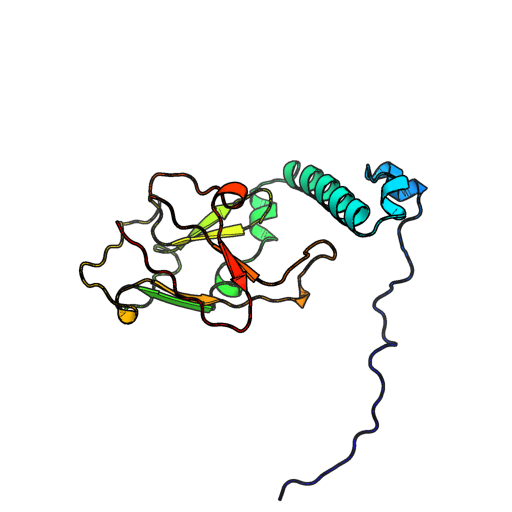.88 103 PHE A N 1
ATOM 791 C CA . PHE A 1 103 ? 1.922 0.825 0.880 1.00 94.88 103 PHE A CA 1
ATOM 792 C C . PHE A 1 103 ? 1.998 1.245 -0.583 1.00 94.88 103 PHE A C 1
ATOM 794 O O . PHE A 1 103 ? 1.044 1.066 -1.334 1.00 94.88 103 PHE A O 1
ATOM 801 N N . SER A 1 104 ? 3.130 1.825 -0.977 1.00 93.56 104 SER A N 1
ATOM 802 C CA . SER A 1 104 ? 3.353 2.352 -2.323 1.00 93.56 104 SER A CA 1
ATOM 803 C C . SER A 1 104 ? 4.428 1.528 -3.014 1.00 93.56 104 SER A C 1
ATOM 805 O O . SER A 1 104 ? 5.560 1.432 -2.532 1.00 93.56 104 SER A O 1
ATOM 807 N N . PHE A 1 105 ? 4.049 0.905 -4.128 1.00 94.19 105 PHE A N 1
ATOM 808 C CA . PHE A 1 105 ? 4.980 0.236 -5.023 1.00 94.19 105 PHE A CA 1
ATOM 809 C C . PHE A 1 105 ? 5.706 1.276 -5.878 1.00 94.19 105 PHE A C 1
ATOM 811 O O . PHE A 1 105 ? 5.070 2.183 -6.410 1.00 94.19 105 PHE A O 1
ATOM 818 N N . ASN A 1 106 ? 7.017 1.106 -6.061 1.00 91.44 106 ASN A N 1
ATOM 819 C CA . ASN A 1 106 ? 7.814 1.894 -7.006 1.00 91.44 106 ASN A CA 1
ATOM 820 C C . ASN A 1 106 ? 7.790 3.417 -6.762 1.00 91.44 106 ASN A C 1
ATOM 822 O O . ASN A 1 106 ? 7.744 4.216 -7.696 1.00 91.44 106 ASN A O 1
ATOM 826 N N . ASN A 1 107 ? 7.811 3.816 -5.494 1.00 86.56 107 ASN A N 1
ATOM 827 C CA . ASN A 1 107 ? 7.916 5.214 -5.081 1.00 86.56 107 ASN A CA 1
ATOM 828 C C . ASN A 1 107 ? 9.369 5.725 -5.209 1.00 86.56 107 ASN A C 1
ATOM 830 O O . ASN A 1 107 ? 10.292 4.918 -5.160 1.00 86.56 107 ASN A O 1
ATOM 834 N N . ASN A 1 108 ? 9.604 7.039 -5.302 1.00 75.38 108 ASN A N 1
ATOM 835 C CA . ASN A 1 108 ? 10.947 7.620 -5.469 1.00 75.38 108 ASN A CA 1
ATOM 836 C C . ASN A 1 108 ? 11.937 7.305 -4.316 1.00 75.38 108 ASN A C 1
ATOM 838 O O . ASN A 1 108 ? 13.150 7.342 -4.495 1.00 75.38 108 ASN A O 1
ATOM 842 N N . ASN A 1 109 ? 11.453 6.908 -3.134 1.00 64.56 109 ASN A N 1
ATOM 843 C CA . ASN A 1 109 ? 12.322 6.383 -2.065 1.00 64.56 109 ASN A CA 1
ATOM 844 C C . ASN A 1 109 ? 12.817 4.936 -2.302 1.00 64.56 109 ASN A C 1
ATOM 846 O O . ASN A 1 109 ? 13.645 4.437 -1.534 1.00 64.56 109 ASN A O 1
ATOM 850 N N . ALA A 1 110 ? 12.314 4.235 -3.322 1.00 62.16 110 ALA A N 1
ATOM 851 C CA . ALA A 1 110 ? 12.812 2.925 -3.731 1.00 62.16 110 ALA A CA 1
ATOM 852 C C . ALA A 1 110 ? 14.183 3.059 -4.415 1.00 62.16 110 ALA A C 1
ATOM 854 O O . ALA A 1 110 ? 14.487 4.051 -5.067 1.00 62.16 110 ALA A O 1
ATOM 855 N N . THR A 1 111 ? 15.039 2.040 -4.284 1.00 63.38 111 THR A N 1
ATOM 856 C CA . THR A 1 111 ? 16.460 2.129 -4.683 1.00 63.38 111 THR A CA 1
ATOM 857 C C . THR A 1 111 ? 16.659 2.441 -6.172 1.00 63.38 111 THR A C 1
ATOM 859 O O . THR A 1 111 ? 17.644 3.080 -6.533 1.00 63.38 111 THR A O 1
ATOM 862 N N . LEU A 1 112 ? 15.750 1.963 -7.028 1.00 76.62 112 LEU A N 1
ATOM 863 C CA . LEU A 1 112 ? 15.727 2.206 -8.468 1.00 76.62 112 LEU A CA 1
ATOM 864 C C . LEU A 1 112 ? 14.276 2.154 -8.973 1.00 76.62 112 LEU A C 1
ATOM 866 O O . LEU A 1 112 ? 13.557 1.223 -8.593 1.00 76.62 112 LEU A O 1
ATOM 870 N N . PRO A 1 113 ? 13.867 3.070 -9.868 1.00 83.75 113 PRO A N 1
ATOM 871 C CA . PRO A 1 113 ? 12.549 3.018 -10.476 1.00 83.75 113 PRO A CA 1
ATOM 872 C C . PRO A 1 113 ? 12.399 1.753 -11.329 1.00 83.75 113 PRO A C 1
ATOM 874 O O . PRO A 1 113 ? 13.242 1.421 -12.166 1.00 83.75 113 PRO A O 1
ATOM 877 N N . LYS A 1 114 ? 11.300 1.038 -11.111 1.00 89.50 114 LYS A N 1
ATOM 878 C CA . LYS A 1 114 ? 10.853 -0.109 -11.899 1.00 89.50 114 LYS A CA 1
ATOM 879 C C . LYS A 1 114 ? 10.063 0.387 -13.102 1.00 89.50 114 LYS A C 1
ATOM 881 O O . LYS A 1 114 ? 9.187 1.238 -12.970 1.00 89.50 114 LYS A O 1
ATOM 886 N N . TYR A 1 115 ? 10.351 -0.176 -14.266 1.00 90.38 115 TYR A N 1
ATOM 887 C CA . TYR A 1 115 ? 9.619 0.084 -15.499 1.00 90.38 115 TYR A CA 1
ATOM 888 C C . TYR A 1 115 ? 9.479 -1.215 -16.288 1.00 90.38 115 TYR A C 1
ATOM 890 O O . TYR A 1 115 ? 10.281 -2.134 -16.132 1.00 90.38 115 TYR A O 1
ATOM 898 N N . THR A 1 116 ? 8.459 -1.280 -17.138 1.00 91.75 116 THR A N 1
ATOM 899 C CA . THR A 1 116 ? 8.278 -2.355 -18.113 1.00 91.75 116 THR A CA 1
ATOM 900 C C . THR A 1 116 ? 8.099 -1.743 -19.494 1.00 91.75 116 THR A C 1
ATOM 902 O O . THR A 1 116 ? 7.472 -0.698 -19.644 1.00 91.75 116 THR A O 1
ATOM 905 N N . ILE A 1 117 ? 8.684 -2.377 -20.508 1.00 89.75 117 ILE A N 1
ATOM 906 C CA . ILE A 1 117 ? 8.548 -1.968 -21.915 1.00 89.75 117 ILE A CA 1
ATOM 907 C C . ILE A 1 117 ? 7.464 -2.765 -22.646 1.00 89.75 117 ILE A C 1
ATOM 909 O O . ILE A 1 117 ? 7.109 -2.441 -23.777 1.00 89.75 117 ILE A O 1
ATOM 913 N N . SER A 1 118 ? 6.974 -3.842 -22.028 1.00 91.44 118 SER A N 1
ATOM 914 C CA . SER A 1 118 ? 6.020 -4.756 -22.643 1.00 91.44 118 SER A CA 1
ATOM 915 C C . SER A 1 118 ? 4.648 -4.553 -22.027 1.00 91.44 118 SER A C 1
ATOM 917 O O . SER A 1 118 ? 4.457 -4.779 -20.836 1.00 91.44 118 SER A O 1
ATOM 919 N N . ALA A 1 119 ? 3.671 -4.191 -22.854 1.00 89.94 119 ALA A N 1
ATOM 920 C CA . ALA A 1 119 ? 2.279 -4.205 -22.433 1.00 89.94 119 ALA A CA 1
ATOM 921 C C . ALA A 1 119 ? 1.816 -5.640 -22.113 1.00 89.94 119 ALA A C 1
ATOM 923 O O . ALA A 1 119 ? 2.369 -6.626 -22.613 1.00 89.94 119 ALA A O 1
ATOM 924 N N . GLY A 1 120 ? 0.776 -5.753 -21.291 1.00 90.56 120 GLY A N 1
ATOM 925 C CA . GLY A 1 120 ? 0.142 -7.022 -20.940 1.00 90.56 120 GLY A CA 1
ATOM 926 C C . GLY A 1 120 ? 0.103 -7.272 -19.437 1.00 90.56 120 GLY A C 1
ATOM 927 O O . GLY A 1 120 ? 0.986 -6.856 -18.692 1.00 90.56 120 GLY A O 1
ATOM 928 N N . MET A 1 121 ? -0.930 -7.991 -19.002 1.00 89.56 121 MET A N 1
ATOM 929 C CA . MET A 1 121 ? -1.223 -8.221 -17.584 1.00 89.56 121 MET A CA 1
ATOM 930 C C . MET A 1 121 ? -0.095 -8.937 -16.831 1.00 89.56 121 MET A C 1
ATOM 932 O O . MET A 1 121 ? 0.148 -8.634 -15.670 1.00 89.56 121 MET A O 1
ATOM 936 N N . GLU A 1 122 ? 0.619 -9.849 -17.496 1.00 91.12 122 GLU A N 1
ATOM 937 C CA . GLU A 1 122 ? 1.739 -10.586 -16.891 1.00 91.12 122 GLU A CA 1
ATOM 938 C C . GLU A 1 122 ? 2.995 -9.721 -16.704 1.00 91.12 122 GLU A C 1
ATOM 940 O O . GLU A 1 122 ? 3.834 -10.024 -15.859 1.00 91.12 122 GLU A O 1
ATOM 945 N N . ASN A 1 123 ? 3.129 -8.644 -17.484 1.00 93.50 123 ASN A N 1
ATOM 946 C CA . ASN A 1 123 ? 4.281 -7.742 -17.424 1.00 93.50 123 ASN A CA 1
ATOM 947 C C . ASN A 1 123 ? 4.048 -6.540 -16.489 1.00 93.50 123 ASN A C 1
ATOM 949 O O . ASN A 1 123 ? 4.984 -5.801 -16.192 1.00 93.50 123 ASN A O 1
ATOM 953 N N . GLY A 1 124 ? 2.804 -6.331 -16.046 1.00 93.75 124 GLY A N 1
ATOM 954 C CA . GLY A 1 124 ? 2.420 -5.262 -15.126 1.00 93.75 124 GLY A CA 1
ATOM 955 C C . GLY A 1 124 ? 2.619 -5.624 -13.653 1.00 93.75 124 GLY A C 1
ATOM 956 O O . GLY A 1 124 ? 3.252 -6.623 -13.312 1.00 93.75 124 GLY A O 1
ATOM 957 N N . LEU A 1 125 ? 2.054 -4.793 -12.773 1.00 95.06 125 LEU A N 1
ATOM 958 C CA . LEU A 1 125 ? 1.963 -5.072 -11.341 1.00 95.06 125 LEU A CA 1
ATOM 959 C C . LEU A 1 125 ? 0.767 -5.990 -11.070 1.00 95.06 125 LEU A C 1
ATOM 961 O O . LEU A 1 125 ? -0.369 -5.663 -11.410 1.00 95.06 125 LEU A O 1
ATOM 965 N N . LYS A 1 126 ? 1.020 -7.115 -10.408 1.00 96.06 126 LYS A N 1
ATOM 966 C CA . LYS A 1 126 ? 0.006 -8.067 -9.962 1.00 96.06 126 LYS A CA 1
ATOM 967 C C . LYS A 1 126 ? 0.159 -8.278 -8.466 1.00 96.06 126 LYS A C 1
ATOM 969 O O . LYS A 1 126 ? 1.239 -8.619 -7.994 1.00 96.06 126 LYS A O 1
ATOM 974 N N . MET A 1 127 ? -0.927 -8.081 -7.728 1.00 95.50 127 MET A N 1
ATOM 975 C CA . MET A 1 127 ? -0.944 -8.216 -6.275 1.00 95.50 127 MET A CA 1
ATOM 976 C C . MET A 1 127 ? -2.082 -9.131 -5.844 1.00 95.50 127 MET A C 1
ATOM 978 O O . MET A 1 127 ? -3.178 -9.074 -6.402 1.00 95.50 127 MET A O 1
ATOM 982 N N . ILE A 1 128 ? -1.815 -9.951 -4.834 1.00 95.56 128 ILE A N 1
ATOM 983 C CA . ILE A 1 128 ? -2.843 -10.644 -4.061 1.00 95.56 128 ILE A CA 1
ATOM 984 C C . ILE A 1 128 ? -2.878 -9.961 -2.704 1.00 95.56 128 ILE A C 1
ATOM 986 O O . ILE A 1 128 ? -1.856 -9.877 -2.022 1.00 95.56 128 ILE A O 1
ATOM 990 N N . MET A 1 129 ? -4.046 -9.450 -2.337 1.00 94.75 129 MET A N 1
ATOM 991 C CA . MET A 1 129 ? -4.236 -8.693 -1.108 1.00 94.75 129 MET A CA 1
ATOM 992 C C . MET A 1 129 ? -5.177 -9.454 -0.181 1.00 94.75 129 MET A C 1
ATOM 994 O O . MET A 1 129 ? -6.127 -10.091 -0.639 1.00 94.75 129 MET A O 1
ATOM 998 N N . HIS A 1 130 ? -4.889 -9.402 1.111 1.00 94.00 130 HIS A N 1
ATOM 999 C CA . HIS A 1 130 ? -5.675 -10.024 2.161 1.00 94.00 130 HIS A CA 1
ATOM 1000 C C . HIS A 1 130 ? -6.227 -8.930 3.068 1.00 94.00 130 HIS A C 1
ATOM 1002 O O . HIS A 1 130 ? -5.499 -8.037 3.486 1.00 94.00 130 HIS A O 1
ATOM 1008 N N . ILE A 1 131 ? -7.530 -8.983 3.326 1.00 92.31 131 ILE A N 1
ATOM 1009 C CA . ILE A 1 131 ? -8.219 -8.027 4.184 1.00 92.31 131 ILE A CA 1
ATOM 1010 C C . ILE A 1 131 ? -8.841 -8.815 5.315 1.00 92.31 131 ILE A C 1
ATOM 1012 O O . ILE A 1 131 ? -9.753 -9.610 5.076 1.00 92.31 131 ILE A O 1
ATOM 1016 N N . ASP A 1 132 ? -8.372 -8.552 6.527 1.00 89.88 132 ASP A N 1
ATOM 1017 C CA . ASP A 1 132 ? -9.000 -9.090 7.717 1.00 89.88 132 ASP A CA 1
ATOM 1018 C C . ASP A 1 132 ? -10.162 -8.191 8.150 1.00 89.88 132 ASP A C 1
ATOM 1020 O O . ASP A 1 132 ? -9.971 -7.063 8.601 1.00 89.88 132 ASP A O 1
ATOM 1024 N N . GLN A 1 133 ? -11.389 -8.679 7.964 1.00 87.12 133 GLN A N 1
ATOM 1025 C CA . GLN A 1 133 ? -12.598 -7.945 8.338 1.00 87.12 133 GLN A CA 1
ATOM 1026 C C . GLN A 1 133 ? -12.894 -8.031 9.840 1.00 87.12 133 GLN A C 1
ATOM 1028 O O . GLN A 1 133 ? -13.738 -7.277 10.320 1.00 87.12 133 GLN A O 1
ATOM 1033 N N . THR A 1 134 ? -12.234 -8.915 10.602 1.00 86.38 134 THR A N 1
ATOM 1034 C CA . THR A 1 134 ? -12.452 -8.975 12.059 1.00 86.38 134 THR A CA 1
ATOM 1035 C C . THR A 1 134 ? -11.837 -7.788 12.785 1.00 86.38 134 THR A C 1
ATOM 1037 O O . THR A 1 134 ? -12.311 -7.418 13.856 1.00 86.38 134 THR A O 1
ATOM 1040 N N . ASP A 1 135 ? -10.831 -7.165 12.174 1.00 79.62 135 ASP A N 1
ATOM 1041 C CA . ASP A 1 135 ? -10.104 -6.016 12.720 1.00 79.62 135 ASP A CA 1
ATOM 1042 C C . ASP A 1 135 ? -10.748 -4.674 12.335 1.00 79.62 135 ASP A C 1
ATOM 1044 O O . ASP A 1 135 ? -10.223 -3.596 12.625 1.00 79.62 135 ASP A O 1
ATOM 1048 N N . TYR A 1 136 ? -11.909 -4.719 11.678 1.00 82.94 136 TYR A N 1
ATOM 1049 C CA . TYR A 1 136 ? -12.626 -3.523 11.275 1.00 82.94 136 TYR A CA 1
ATOM 1050 C C . TYR A 1 136 ? -13.279 -2.859 12.480 1.00 82.94 136 TYR A C 1
ATOM 1052 O O . TYR A 1 136 ? -13.947 -3.485 13.305 1.00 82.94 136 TYR A O 1
ATOM 1060 N N . ASN A 1 137 ? -13.110 -1.545 12.560 1.00 75.19 137 ASN A N 1
ATOM 1061 C CA . ASN A 1 137 ? -13.840 -0.743 13.523 1.00 75.19 137 ASN A CA 1
ATOM 1062 C C . ASN A 1 137 ? -15.310 -0.592 13.084 1.00 75.19 137 ASN A C 1
ATOM 1064 O O . ASN A 1 137 ? -15.675 -0.794 11.925 1.00 75.19 137 ASN A O 1
ATOM 1068 N N . CYS A 1 138 ? -16.175 -0.224 14.025 1.00 72.12 138 CYS A N 1
ATOM 1069 C CA . CYS A 1 138 ? -17.611 -0.077 13.778 1.00 72.12 138 CYS A CA 1
ATOM 1070 C C . CYS A 1 138 ? -17.980 1.089 12.840 1.00 72.12 138 CYS A C 1
ATOM 1072 O O . CYS A 1 138 ? -19.148 1.248 12.499 1.00 72.12 138 CYS A O 1
ATOM 1074 N N . ASN A 1 139 ? -17.002 1.902 12.448 1.00 70.31 139 ASN A N 1
ATOM 1075 C CA . ASN A 1 139 ? -17.148 3.080 11.602 1.00 70.31 139 ASN A CA 1
ATOM 1076 C C . ASN A 1 139 ? -16.644 2.862 10.163 1.00 70.31 139 ASN A C 1
ATOM 1078 O O . ASN A 1 139 ? -16.794 3.750 9.327 1.00 70.31 139 ASN A O 1
ATOM 1082 N N . VAL A 1 140 ? -16.090 1.690 9.834 1.00 77.56 140 VAL A N 1
ATOM 1083 C CA . VAL A 1 140 ? -15.776 1.337 8.445 1.00 77.56 140 VAL A CA 1
ATOM 1084 C C . VAL A 1 140 ? -17.049 0.874 7.742 1.00 77.56 140 VAL A C 1
ATOM 1086 O O . VAL A 1 140 ? -17.615 -0.170 8.054 1.00 77.56 140 VAL A O 1
ATOM 1089 N N . GLU A 1 141 ? -17.481 1.654 6.753 1.00 74.19 141 GLU A N 1
ATOM 1090 C CA . GLU A 1 141 ? -18.722 1.398 6.016 1.00 74.19 141 GLU A CA 1
ATOM 1091 C C . GLU A 1 141 ? -18.595 0.279 4.971 1.00 74.19 141 GLU A C 1
ATOM 1093 O O . GLU A 1 141 ? -19.596 -0.341 4.613 1.00 74.19 141 GLU A O 1
ATOM 1098 N N . GLN A 1 142 ? -17.389 0.027 4.442 1.00 80.19 142 GLN A N 1
ATOM 1099 C CA . GLN A 1 142 ? -17.189 -0.899 3.322 1.00 80.19 142 GLN A CA 1
ATOM 1100 C C . GLN A 1 142 ? -15.844 -1.641 3.401 1.00 80.19 142 GLN A C 1
ATOM 1102 O O . GLN A 1 142 ? -14.792 -1.023 3.577 1.00 80.19 142 GLN A O 1
ATOM 1107 N N . ALA A 1 143 ? -15.861 -2.959 3.173 1.00 88.50 143 ALA A N 1
ATOM 1108 C CA . ALA A 1 143 ? -14.668 -3.812 3.149 1.00 88.50 143 ALA A CA 1
ATOM 1109 C C . ALA A 1 143 ? -13.994 -3.888 1.777 1.00 88.50 143 ALA A C 1
ATOM 1111 O O . ALA A 1 143 ? -14.533 -4.453 0.822 1.00 88.50 143 ALA A O 1
ATOM 1112 N N . GLY A 1 144 ? -12.781 -3.342 1.698 1.00 92.50 144 GLY A N 1
ATOM 1113 C CA . GLY A 1 144 ? -12.071 -3.177 0.439 1.00 92.50 144 GLY A CA 1
ATOM 1114 C C . GLY A 1 144 ? -10.766 -2.410 0.583 1.00 92.50 144 GLY A C 1
ATOM 1115 O O . GLY A 1 144 ? -10.290 -2.142 1.685 1.00 92.50 144 GLY A O 1
ATOM 1116 N N . ILE A 1 145 ? -10.178 -2.073 -0.560 1.00 93.56 145 ILE A N 1
ATOM 1117 C CA . ILE A 1 145 ? -8.877 -1.408 -0.654 1.00 93.56 145 ILE A CA 1
ATOM 1118 C C . ILE A 1 145 ? -9.048 -0.087 -1.376 1.00 93.56 145 ILE A C 1
ATOM 1120 O O . ILE A 1 145 ? -9.677 -0.012 -2.431 1.00 93.56 145 ILE A O 1
ATOM 1124 N N . ARG A 1 146 ? -8.440 0.960 -0.820 1.00 93.94 146 ARG A N 1
ATOM 1125 C CA . ARG A 1 146 ? -8.278 2.242 -1.496 1.00 93.94 146 ARG A CA 1
ATOM 1126 C C . ARG A 1 146 ? -6.951 2.224 -2.250 1.00 93.94 146 ARG A C 1
ATOM 1128 O O . ARG A 1 146 ? -5.890 2.180 -1.633 1.00 93.94 146 ARG A O 1
ATOM 1135 N N . MET A 1 147 ? -7.007 2.234 -3.576 1.00 94.88 147 MET A N 1
ATOM 1136 C CA . MET A 1 147 ? -5.830 2.242 -4.445 1.00 94.88 147 MET A CA 1
ATOM 1137 C C . MET A 1 147 ? -5.751 3.559 -5.193 1.00 94.88 147 MET A C 1
ATOM 1139 O O . MET A 1 147 ? -6.760 4.037 -5.699 1.00 94.88 147 MET A O 1
ATOM 1143 N N . ILE A 1 148 ? -4.549 4.113 -5.324 1.00 94.94 148 ILE A N 1
ATOM 1144 C CA . ILE A 1 148 ? -4.318 5.253 -6.205 1.00 94.94 148 ILE A CA 1
ATOM 1145 C C . ILE A 1 148 ? -3.122 4.982 -7.112 1.00 94.94 148 ILE A C 1
ATOM 1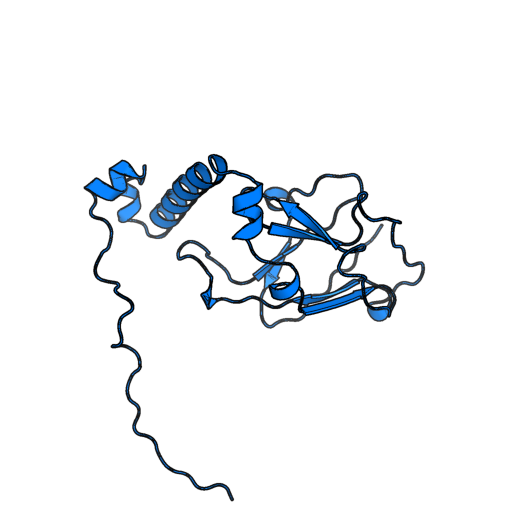147 O O . ILE A 1 148 ? -2.187 4.280 -6.725 1.00 94.94 148 ILE A O 1
ATOM 1151 N N . ILE A 1 149 ? -3.158 5.558 -8.307 1.00 93.25 149 ILE A N 1
ATOM 1152 C CA . ILE A 1 149 ? -2.074 5.505 -9.286 1.00 93.25 149 ILE A CA 1
ATOM 1153 C C . ILE A 1 149 ? -1.576 6.937 -9.438 1.00 93.25 149 ILE A C 1
ATOM 1155 O O . ILE A 1 149 ? -2.366 7.828 -9.736 1.00 93.25 149 ILE A O 1
ATOM 1159 N N . HIS A 1 150 ? -0.292 7.162 -9.182 1.00 91.62 150 HIS A N 1
ATOM 1160 C CA . HIS A 1 150 ? 0.305 8.493 -9.164 1.00 91.62 150 HIS A CA 1
ATOM 1161 C C . HIS A 1 150 ? 1.747 8.450 -9.680 1.00 91.62 150 HIS A C 1
ATOM 1163 O O . HIS A 1 150 ? 2.371 7.386 -9.711 1.00 91.62 150 HIS A O 1
ATOM 1169 N N . ASP A 1 151 ? 2.278 9.612 -10.057 1.00 90.38 151 ASP A N 1
ATOM 1170 C CA . ASP A 1 151 ? 3.683 9.762 -10.442 1.00 90.38 151 ASP A CA 1
ATOM 1171 C C . ASP A 1 151 ? 4.615 9.558 -9.240 1.00 90.38 151 ASP A C 1
ATOM 1173 O O . ASP A 1 151 ? 4.274 9.896 -8.105 1.00 90.38 151 ASP A O 1
ATOM 1177 N N . GLN A 1 152 ? 5.825 9.049 -9.487 1.00 88.88 152 GLN A N 1
ATOM 1178 C CA . GLN A 1 152 ? 6.772 8.637 -8.437 1.00 88.88 152 GLN A CA 1
ATOM 1179 C C . GLN A 1 152 ? 7.164 9.765 -7.471 1.00 88.88 152 GLN A C 1
ATOM 1181 O O . GLN A 1 152 ? 7.399 9.500 -6.292 1.00 88.88 152 GLN A O 1
ATOM 1186 N N . ASP A 1 153 ? 7.217 11.000 -7.973 1.00 86.06 153 ASP A N 1
ATOM 1187 C CA . ASP A 1 153 ? 7.633 12.202 -7.238 1.00 86.06 153 ASP A CA 1
ATOM 1188 C C . ASP A 1 153 ? 6.470 12.949 -6.577 1.00 86.06 153 ASP A C 1
ATOM 1190 O O . ASP A 1 153 ? 6.667 13.978 -5.928 1.00 86.06 153 ASP A O 1
ATOM 1194 N N . VAL A 1 154 ? 5.246 12.452 -6.749 1.00 88.06 154 VAL A N 1
ATOM 1195 C CA . VAL A 1 154 ? 4.037 13.088 -6.234 1.00 88.06 154 VAL A CA 1
ATOM 1196 C C . VAL A 1 154 ? 3.583 12.366 -4.974 1.00 88.06 154 VAL A C 1
ATOM 1198 O O . VAL A 1 154 ? 3.472 11.141 -4.941 1.00 88.06 154 VAL A O 1
ATOM 1201 N N . GLN A 1 155 ? 3.294 13.136 -3.924 1.00 88.44 155 GLN A N 1
ATOM 1202 C CA . GLN A 1 155 ? 2.726 12.589 -2.698 1.00 88.44 155 GLN A CA 1
ATOM 1203 C C . GLN A 1 155 ? 1.299 12.071 -2.971 1.00 88.44 155 GLN A C 1
ATOM 1205 O O . GLN A 1 155 ? 0.450 12.851 -3.409 1.00 88.44 155 GLN A O 1
ATOM 1210 N N . PRO A 1 156 ? 1.000 10.793 -2.679 1.00 91.62 156 PRO A N 1
ATOM 1211 C CA . PRO A 1 156 ? -0.331 10.231 -2.875 1.00 91.62 156 PRO A CA 1
ATOM 1212 C C . PRO A 1 156 ? -1.395 10.880 -1.972 1.00 91.62 156 PRO A C 1
ATOM 1214 O O . PRO A 1 156 ? -1.168 11.027 -0.770 1.00 91.62 156 PRO A O 1
ATOM 1217 N N . THR A 1 157 ? -2.571 11.194 -2.535 1.00 91.81 157 THR A N 1
ATOM 1218 C CA . THR A 1 157 ? -3.754 11.719 -1.814 1.00 91.81 157 THR A CA 1
ATOM 1219 C C . THR A 1 157 ? -4.988 10.818 -2.024 1.00 91.81 157 THR A C 1
ATOM 1221 O O . THR A 1 157 ? -5.848 11.089 -2.866 1.00 91.81 157 THR A O 1
ATOM 1224 N N . PRO A 1 158 ? -5.081 9.683 -1.301 1.00 91.94 158 PRO A N 1
ATOM 1225 C CA . PRO A 1 158 ? -6.134 8.681 -1.503 1.00 91.94 158 PRO A CA 1
ATOM 1226 C C . PRO A 1 158 ? -7.565 9.177 -1.263 1.00 91.94 158 PRO A C 1
ATOM 1228 O O . PRO A 1 158 ? -8.519 8.575 -1.766 1.00 91.94 158 PRO A O 1
ATOM 1231 N N . GLU A 1 159 ? -7.728 10.269 -0.525 1.00 90.38 159 GLU A N 1
ATOM 1232 C CA . GLU A 1 159 ? -9.010 10.913 -0.254 1.00 90.38 159 GLU A CA 1
ATOM 1233 C C . GLU A 1 159 ? -9.616 11.525 -1.523 1.00 90.38 159 GLU A C 1
ATOM 1235 O O . GLU A 1 159 ? -10.829 11.460 -1.704 1.00 90.38 159 GLU A O 1
ATOM 1240 N N . MET A 1 160 ? -8.783 12.071 -2.418 1.00 89.50 160 MET A N 1
ATOM 1241 C CA . MET A 1 160 ? -9.237 12.757 -3.633 1.00 89.50 160 MET A CA 1
ATOM 1242 C C . MET A 1 160 ? -9.296 11.812 -4.835 1.00 89.50 160 MET A C 1
ATOM 1244 O O . MET A 1 160 ? -10.361 11.625 -5.418 1.00 89.50 160 MET A O 1
ATOM 1248 N N . ASP A 1 161 ? -8.179 11.156 -5.156 1.00 86.94 161 ASP A N 1
ATOM 1249 C CA . ASP A 1 161 ? -7.998 10.471 -6.448 1.00 86.94 161 ASP A CA 1
ATOM 1250 C C . ASP A 1 161 ? -8.029 8.940 -6.344 1.00 86.94 161 ASP A C 1
ATOM 1252 O O . ASP A 1 161 ? -7.575 8.217 -7.233 1.00 86.94 161 ASP A O 1
ATOM 1256 N N . GLY A 1 162 ? -8.523 8.414 -5.224 1.00 91.69 162 GLY A N 1
ATOM 1257 C CA . GLY A 1 162 ? -8.529 6.978 -5.002 1.00 91.69 162 GLY A CA 1
ATOM 1258 C C . GLY A 1 162 ? -9.651 6.225 -5.705 1.00 91.69 162 GLY A C 1
ATOM 1259 O O . GLY A 1 162 ? -10.791 6.676 -5.820 1.00 91.69 162 GLY A O 1
ATOM 1260 N N . TYR A 1 163 ? -9.322 5.002 -6.093 1.00 93.44 163 TYR A N 1
ATOM 1261 C CA . TYR A 1 163 ? -10.242 3.973 -6.541 1.00 93.44 163 TYR A CA 1
ATOM 1262 C C . TYR A 1 163 ? -10.554 3.042 -5.379 1.00 93.44 163 TYR A C 1
ATOM 1264 O O . TYR A 1 163 ? -9.669 2.655 -4.614 1.00 93.44 163 TYR A O 1
ATOM 1272 N N . TYR A 1 164 ? -11.826 2.690 -5.244 1.00 92.75 164 TYR A N 1
ATOM 1273 C CA . TYR A 1 164 ? -12.256 1.672 -4.301 1.00 92.75 164 TYR A CA 1
ATOM 1274 C C . TYR A 1 164 ? -12.262 0.306 -4.988 1.00 92.75 164 TYR A C 1
ATOM 1276 O O . TYR A 1 164 ? -12.796 0.166 -6.089 1.00 92.75 164 TYR A O 1
ATOM 1284 N N . ILE A 1 165 ? -11.644 -0.683 -4.353 1.00 94.38 165 ILE A N 1
ATOM 1285 C CA . ILE A 1 165 ? -11.557 -2.057 -4.838 1.00 94.38 165 ILE A CA 1
ATOM 1286 C C . ILE A 1 165 ? -12.271 -2.951 -3.833 1.00 94.38 165 ILE A C 1
ATOM 1288 O O . ILE A 1 165 ? -11.859 -3.040 -2.676 1.00 94.38 165 ILE A O 1
ATOM 1292 N N . GLU A 1 166 ? -13.319 -3.622 -4.293 1.00 92.56 166 GLU A N 1
ATOM 1293 C CA . GLU A 1 166 ? -14.08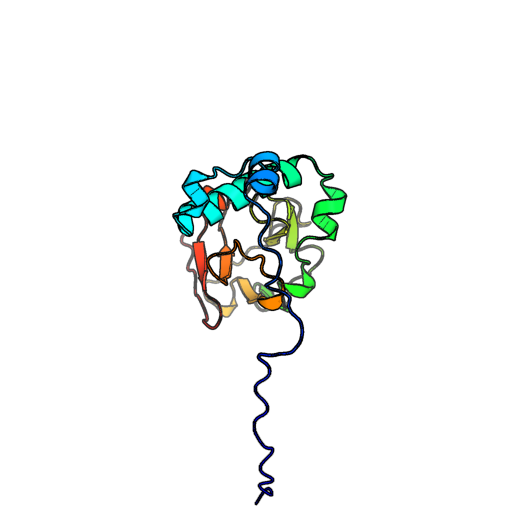6 -4.565 -3.484 1.00 92.56 166 GLU A CA 1
ATOM 1294 C C . GLU A 1 166 ? -13.291 -5.843 -3.184 1.00 92.56 166 GLU A C 1
ATOM 1296 O O . GLU A 1 166 ? -12.420 -6.273 -3.945 1.00 92.56 166 GLU A O 1
ATOM 1301 N N . THR A 1 167 ? -13.621 -6.479 -2.062 1.00 93.31 167 THR A N 1
ATOM 1302 C CA . THR A 1 167 ? -13.102 -7.807 -1.719 1.00 93.31 167 THR A CA 1
ATOM 1303 C C . THR A 1 167 ? -13.792 -8.915 -2.516 1.00 93.31 167 THR A C 1
ATOM 1305 O O . THR A 1 167 ? -14.908 -8.764 -3.003 1.00 93.31 167 THR A O 1
ATOM 1308 N N . GLY A 1 168 ? -13.127 -10.067 -2.654 1.00 93.19 168 GLY A N 1
ATOM 1309 C CA . GLY A 1 168 ? -13.714 -11.262 -3.278 1.00 93.19 168 GLY A CA 1
ATOM 1310 C C . GLY A 1 168 ? -13.760 -11.252 -4.811 1.00 93.19 168 GLY A C 1
ATOM 1311 O O . GLY A 1 168 ? -14.183 -12.242 -5.407 1.00 93.19 168 GLY A O 1
ATOM 1312 N N . VAL A 1 169 ? -13.285 -10.184 -5.454 1.00 93.88 169 VAL A N 1
ATOM 1313 C CA . VAL A 1 169 ? -13.217 -10.054 -6.915 1.00 93.88 169 VAL A CA 1
ATOM 1314 C C . VAL A 1 169 ? -11.790 -9.785 -7.387 1.00 93.88 169 VAL A C 1
ATOM 1316 O O . VAL A 1 169 ? -10.931 -9.338 -6.628 1.00 93.88 169 VAL A O 1
ATOM 1319 N N . VAL A 1 170 ? -11.529 -10.066 -8.665 1.00 95.38 170 VAL A N 1
ATOM 1320 C CA . VAL A 1 170 ? -10.287 -9.666 -9.336 1.00 95.38 170 VAL A CA 1
ATOM 1321 C C . VAL A 1 170 ? -10.566 -8.408 -10.145 1.00 95.38 170 VAL A C 1
ATOM 1323 O O . VAL A 1 170 ? -11.422 -8.419 -11.030 1.00 95.38 170 VAL A O 1
ATOM 1326 N N . THR A 1 171 ? -9.816 -7.345 -9.866 1.00 95.06 171 THR A N 1
ATOM 1327 C CA . THR A 1 171 ? -9.969 -6.044 -10.528 1.00 95.06 171 THR A CA 1
ATOM 1328 C C . THR A 1 171 ? -8.774 -5.765 -11.431 1.00 95.06 171 THR A C 1
ATOM 1330 O O . THR A 1 171 ? -7.626 -5.972 -11.038 1.00 95.06 171 THR A O 1
ATOM 1333 N N . TYR A 1 172 ? -9.041 -5.279 -12.646 1.00 94.50 172 TYR A N 1
ATOM 1334 C CA . TYR A 1 172 ? -8.020 -4.947 -13.638 1.00 94.50 172 TYR A CA 1
ATOM 1335 C C . TYR A 1 172 ? -7.987 -3.443 -13.895 1.00 94.50 172 TYR A C 1
ATOM 1337 O O . TYR A 1 172 ? -9.006 -2.852 -14.247 1.00 94.50 172 TYR A O 1
ATOM 1345 N N . PHE A 1 173 ? -6.801 -2.846 -13.783 1.00 93.75 173 PHE A N 1
ATOM 1346 C CA . PHE A 1 173 ? -6.551 -1.452 -14.139 1.00 93.75 173 PHE A CA 1
ATOM 1347 C C . PHE A 1 173 ? -5.616 -1.399 -15.342 1.00 93.75 173 PHE A C 1
ATOM 1349 O O . PHE A 1 173 ? -4.533 -1.982 -15.323 1.00 93.75 173 PHE A O 1
ATOM 1356 N N . ASN A 1 174 ? -6.040 -0.691 -16.385 1.00 91.69 174 ASN A N 1
ATOM 1357 C CA . ASN A 1 174 ? -5.202 -0.395 -17.539 1.00 91.69 174 ASN A CA 1
ATOM 1358 C C . ASN A 1 174 ? -4.794 1.073 -17.462 1.00 91.69 174 ASN A C 1
ATOM 1360 O O . ASN A 1 174 ? -5.657 1.945 -17.374 1.00 91.69 174 ASN A O 1
ATOM 1364 N N . ILE A 1 175 ? -3.491 1.333 -17.495 1.00 88.38 175 ILE A N 1
ATOM 1365 C CA . ILE A 1 175 ? -2.932 2.685 -17.450 1.00 88.38 175 ILE A CA 1
ATOM 1366 C C . ILE A 1 175 ? -2.555 3.078 -18.876 1.00 88.38 175 ILE A C 1
ATOM 1368 O O . ILE A 1 175 ? -1.901 2.307 -19.579 1.00 88.38 175 ILE A O 1
ATOM 1372 N N . ILE A 1 176 ? -2.985 4.264 -19.300 1.00 83.50 176 ILE A N 1
ATOM 1373 C CA . ILE A 1 176 ? -2.595 4.874 -20.572 1.00 83.50 176 ILE A CA 1
ATOM 1374 C C . ILE A 1 176 ? -1.738 6.083 -20.210 1.00 83.50 176 ILE A C 1
ATOM 1376 O O . ILE A 1 176 ? -2.219 6.967 -19.501 1.00 83.50 176 ILE A O 1
ATOM 1380 N N . GLN A 1 177 ? -0.481 6.077 -20.652 1.00 63.91 177 GLN A N 1
ATOM 1381 C CA . GLN A 1 177 ? 0.498 7.137 -20.412 1.00 63.91 177 GLN A CA 1
ATOM 1382 C C . GLN A 1 177 ? 0.876 7.812 -21.728 1.00 63.91 177 GLN A C 1
ATOM 1384 O O . GLN A 1 177 ? 0.991 7.084 -22.742 1.00 63.91 177 GLN A O 1
#

Secondary structure (DSSP, 8-state):
-----PPP---TTSSS-----PPPHHHHHHTT--TTGGGSHHHHHHHHHHHHHHHHHTS-HHHHHHHSPPHHHHEEEEEETTEE--TTTTEEEEEETTTEEEEEET-TTSSS----SS-STTTSEEEEE---GGG--TT----EEEE----TTSPP-HHHHPEEEETTS--------

Sequence (177 aa):
MFPSTAVEGKSLLDDEIGFAKLPTAEKLGMLGVDQDALKDPMALTSSMQDSLSFIMQSLNDSFLSEIGEQRKSLIFDCLFDRHSCNNDKDIIRIRNSVYGNCFSFNNNNATLPKYTISAGMENGLKMIMHIDQTDYNCNVEQAGIRMIIHDQDVQPTPEMDGYYIETGVVTYFNIIQ

Organism: Romanomermis culicivorax (NCBI:txid13658)

Foldseek 3Di:
DDDDDDDDDDPPPPPDPDPPPDDDLVVCVVLVQDSVLVVPPVSRLVRNLVSVLVVLVVDDLVVLQVPADDPVQWFVFKDAQQDGDDSVQQWDWDADSRRGTDIDGQAPSHPDGDDFPDDDPNNHMDTDTHWDPVPDDPSDPATFDWDADDDRDDDDDSVPGTDTGHPPDDDDDDDDD